Protein AF-A0A1Y5Y887-F1 (afdb_monomer_lite)

Structure (mmCIF, N/CA/C/O backbone):
data_AF-A0A1Y5Y887-F1
#
_entry.id   AF-A0A1Y5Y887-F1
#
loop_
_atom_site.group_PDB
_atom_site.id
_atom_site.type_symbol
_atom_site.label_atom_id
_atom_site.label_alt_id
_atom_site.label_comp_id
_atom_site.label_asym_id
_atom_site.label_entity_id
_atom_site.label_seq_id
_atom_site.pdbx_PDB_ins_code
_atom_site.Cartn_x
_atom_site.Cartn_y
_atom_site.Cartn_z
_atom_site.occupancy
_atom_site.B_iso_or_equiv
_atom_site.auth_seq_id
_atom_site.auth_comp_id
_atom_site.auth_asym_id
_atom_site.auth_atom_id
_atom_site.pdbx_PDB_model_num
ATOM 1 N N . MET A 1 1 ? 53.246 7.320 -30.213 1.00 48.06 1 MET A N 1
ATOM 2 C CA . MET A 1 1 ? 54.712 7.130 -30.112 1.00 48.06 1 MET A CA 1
ATOM 3 C C . MET A 1 1 ? 55.111 7.411 -28.670 1.00 48.06 1 MET A C 1
ATOM 5 O O . MET A 1 1 ? 54.478 8.278 -28.087 1.00 48.06 1 MET A O 1
ATOM 9 N N . GLN A 1 2 ? 56.095 6.678 -28.135 1.00 49.19 2 GLN A N 1
ATOM 10 C CA . GLN A 1 2 ? 56.473 6.532 -26.713 1.00 49.19 2 GLN A CA 1
ATOM 11 C C . GLN A 1 2 ? 55.613 5.481 -25.979 1.00 49.19 2 GLN A C 1
ATOM 13 O O . GLN A 1 2 ? 54.567 5.790 -25.426 1.00 49.19 2 GLN A O 1
ATOM 18 N N . GLU A 1 3 ? 55.834 4.171 -26.149 1.00 51.16 3 GLU A N 1
ATOM 19 C CA . GLU A 1 3 ? 57.012 3.357 -25.764 1.00 51.16 3 GLU A CA 1
ATOM 20 C C . GLU A 1 3 ? 57.488 3.577 -24.324 1.00 51.16 3 GLU A C 1
ATOM 22 O O . GLU A 1 3 ? 57.644 4.711 -23.902 1.00 51.16 3 GLU A O 1
ATOM 27 N N . ARG A 1 4 ? 57.881 2.582 -23.529 1.00 60.53 4 ARG A N 1
ATOM 28 C CA . ARG A 1 4 ? 57.751 1.114 -23.461 1.00 60.53 4 ARG A CA 1
ATOM 29 C C . ARG A 1 4 ? 58.518 0.742 -22.160 1.00 60.53 4 ARG A C 1
ATOM 31 O O . ARG A 1 4 ? 59.486 1.418 -21.832 1.00 60.53 4 ARG A O 1
ATOM 38 N N . ARG A 1 5 ? 58.228 -0.443 -21.594 1.00 53.16 5 ARG A N 1
ATOM 39 C CA . ARG A 1 5 ? 59.089 -1.266 -20.693 1.00 53.16 5 ARG A CA 1
ATOM 40 C C . ARG A 1 5 ? 59.189 -0.809 -19.229 1.00 53.16 5 ARG A C 1
ATOM 42 O O . ARG A 1 5 ? 59.327 0.369 -18.975 1.00 53.16 5 ARG A O 1
ATOM 49 N N . GLN A 1 6 ? 59.259 -1.660 -18.208 1.00 48.81 6 GLN A N 1
ATOM 50 C CA . GLN A 1 6 ? 59.031 -3.092 -17.954 1.00 48.81 6 GLN A CA 1
ATOM 51 C C . GLN A 1 6 ? 59.256 -3.237 -16.436 1.00 48.81 6 GLN A C 1
ATOM 53 O O . GLN A 1 6 ? 60.217 -2.665 -15.934 1.00 48.81 6 GLN A O 1
ATOM 58 N N . ALA A 1 7 ? 58.467 -4.046 -15.732 1.00 44.03 7 ALA A N 1
ATOM 59 C CA . ALA A 1 7 ? 58.945 -4.752 -14.541 1.00 44.03 7 ALA A CA 1
ATOM 60 C C . ALA A 1 7 ? 58.029 -5.952 -14.298 1.00 44.03 7 ALA A C 1
ATOM 62 O O . ALA A 1 7 ? 57.007 -5.871 -13.621 1.00 44.03 7 ALA A O 1
ATOM 63 N N . VAL A 1 8 ? 58.393 -7.066 -14.929 1.00 44.91 8 VAL A N 1
ATOM 64 C CA . VAL A 1 8 ? 57.922 -8.395 -14.554 1.00 44.91 8 VAL A CA 1
ATOM 65 C C . VAL A 1 8 ? 58.561 -8.713 -13.206 1.00 44.91 8 VAL A C 1
ATOM 67 O O . VAL A 1 8 ? 59.764 -8.952 -13.137 1.00 44.91 8 VAL A O 1
ATOM 70 N N . LEU A 1 9 ? 57.764 -8.697 -12.139 1.00 42.91 9 LEU A N 1
ATOM 71 C CA . LEU A 1 9 ? 58.127 -9.317 -10.872 1.00 42.91 9 LEU A CA 1
ATOM 72 C C . LEU A 1 9 ? 57.408 -10.669 -10.800 1.00 42.91 9 LEU A C 1
ATOM 74 O O . LEU A 1 9 ? 56.226 -10.755 -10.471 1.00 42.91 9 LEU A O 1
ATOM 78 N N . LEU A 1 10 ? 58.135 -11.719 -11.180 1.00 40.75 10 LEU A N 1
ATOM 79 C CA . LEU A 1 10 ? 57.783 -13.110 -10.914 1.00 40.75 10 LEU A CA 1
ATOM 80 C C . LEU A 1 10 ? 57.940 -13.351 -9.409 1.00 40.75 10 LEU A C 1
ATOM 82 O O . LEU A 1 10 ? 59.054 -13.499 -8.913 1.00 40.75 10 LEU A O 1
ATOM 86 N N . LEU A 1 11 ? 56.818 -13.378 -8.692 1.00 46.34 11 LEU A N 1
ATOM 87 C CA . LEU A 1 11 ? 56.736 -13.926 -7.343 1.00 46.34 11 LEU A CA 1
ATOM 88 C C . LEU A 1 11 ? 55.928 -15.221 -7.378 1.00 46.34 11 LEU A C 1
ATOM 90 O O . LEU A 1 11 ? 54.928 -15.344 -8.084 1.00 46.34 11 LEU A O 1
ATOM 94 N N . ALA A 1 12 ? 56.453 -16.179 -6.624 1.00 48.66 12 ALA A N 1
ATOM 95 C CA . ALA A 1 12 ? 56.030 -17.556 -6.467 1.00 48.66 12 ALA A CA 1
ATOM 96 C C . ALA A 1 12 ? 54.509 -17.760 -6.351 1.00 48.66 12 ALA A C 1
ATOM 98 O O . ALA A 1 12 ? 53.787 -16.993 -5.713 1.00 48.66 12 ALA A O 1
ATOM 99 N N . GLY A 1 13 ? 54.052 -18.852 -6.964 1.00 44.91 13 GLY A N 1
ATOM 100 C CA . GLY A 1 13 ? 52.670 -19.296 -6.950 1.00 44.91 13 GLY A CA 1
ATOM 101 C C . GLY A 1 13 ? 52.162 -19.717 -5.571 1.00 44.91 13 GLY A C 1
ATOM 102 O O . GLY A 1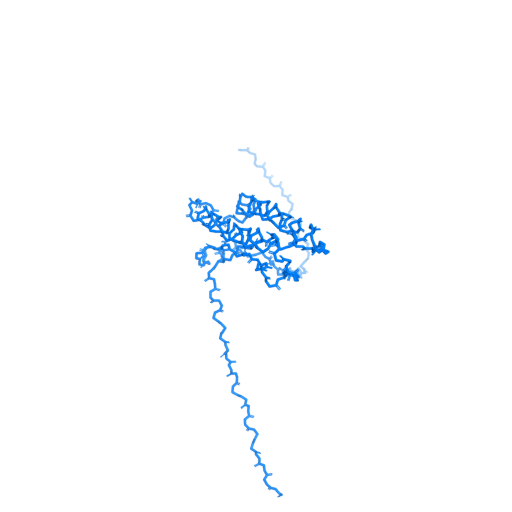 13 ? 52.827 -20.414 -4.810 1.00 44.91 13 GLY A O 1
ATOM 103 N N . GLY A 1 14 ? 50.911 -19.348 -5.322 1.00 38.81 14 GLY A N 1
ATOM 104 C CA . GLY A 1 14 ? 49.996 -20.006 -4.399 1.00 38.81 14 GLY A CA 1
ATOM 105 C C . GLY A 1 14 ? 48.595 -19.931 -5.014 1.00 38.81 14 GLY A C 1
ATOM 106 O O . GLY A 1 14 ? 48.274 -18.913 -5.640 1.00 38.81 14 GLY A O 1
ATOM 107 N N . PRO A 1 15 ? 47.752 -20.974 -4.904 1.00 38.16 15 PRO A N 1
ATOM 108 C CA . PRO A 1 15 ? 46.399 -20.909 -5.426 1.00 38.16 15 PRO A CA 1
ATOM 109 C C . PRO A 1 15 ? 45.622 -19.924 -4.555 1.00 38.16 15 PRO A C 1
ATOM 111 O O . PRO A 1 15 ? 45.234 -20.233 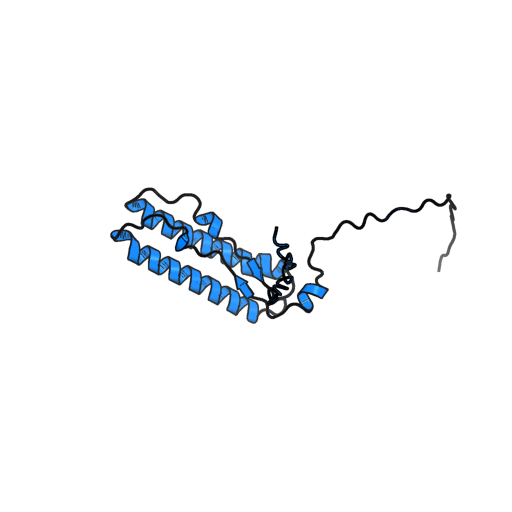-3.428 1.00 38.16 15 PRO A O 1
ATOM 114 N N . ARG A 1 16 ? 45.407 -18.707 -5.065 1.00 45.84 16 ARG A N 1
ATOM 115 C CA . ARG A 1 16 ? 44.403 -17.806 -4.504 1.00 45.84 16 ARG A CA 1
ATOM 116 C C . ARG A 1 16 ? 43.061 -18.471 -4.760 1.00 45.84 16 ARG A C 1
ATOM 118 O O . ARG A 1 16 ? 42.533 -18.416 -5.864 1.00 45.84 16 ARG A O 1
ATOM 125 N N . GLN A 1 17 ? 42.555 -19.144 -3.734 1.00 41.41 17 GLN A N 1
ATOM 126 C CA . GLN A 1 17 ? 41.169 -19.564 -3.646 1.00 41.41 17 GLN A CA 1
ATOM 127 C C . GLN A 1 17 ? 40.324 -18.303 -3.834 1.00 41.41 17 GLN A C 1
ATOM 129 O O . GLN A 1 17 ? 40.226 -17.461 -2.942 1.00 41.41 17 GLN A O 1
ATOM 134 N N . GLN A 1 18 ? 39.777 -18.134 -5.037 1.00 42.28 18 GLN A N 1
ATOM 135 C CA . GLN A 1 18 ? 38.642 -17.257 -5.255 1.00 42.28 18 GLN A CA 1
ATOM 136 C C . GLN A 1 18 ? 37.525 -17.828 -4.396 1.00 42.28 18 GLN A C 1
ATOM 138 O O . GLN A 1 18 ? 36.860 -18.789 -4.770 1.00 42.28 18 GLN A O 1
ATOM 143 N N . ALA A 1 19 ? 37.375 -17.263 -3.200 1.00 38.06 19 ALA A N 1
ATOM 144 C CA . ALA A 1 19 ? 36.157 -17.381 -2.436 1.00 38.06 19 ALA A CA 1
ATOM 145 C C . ALA A 1 19 ? 35.053 -16.803 -3.322 1.00 38.06 19 ALA A C 1
ATOM 147 O O . ALA A 1 19 ? 34.883 -15.586 -3.422 1.00 38.06 19 ALA A O 1
ATOM 148 N N . SER A 1 20 ? 34.370 -17.696 -4.034 1.00 47.56 20 SER A N 1
ATOM 149 C CA . SER A 1 20 ? 33.094 -17.450 -4.678 1.00 47.56 20 SER A CA 1
ATOM 150 C C . SER A 1 20 ? 32.128 -17.043 -3.575 1.00 47.56 20 SER A C 1
ATOM 152 O O . SER A 1 20 ? 31.455 -17.874 -2.974 1.00 47.56 20 SER A O 1
ATOM 154 N N . GLN A 1 21 ? 32.116 -15.755 -3.246 1.00 48.19 21 GLN A N 1
ATOM 155 C CA . GLN A 1 21 ? 31.027 -15.175 -2.484 1.00 48.19 21 GLN A CA 1
ATOM 156 C C . GLN A 1 21 ? 29.776 -15.382 -3.343 1.00 48.19 21 GLN A C 1
ATOM 158 O O . GLN A 1 21 ? 29.784 -14.958 -4.505 1.00 48.19 21 GLN A O 1
ATOM 163 N N . PRO A 1 22 ? 28.737 -16.068 -2.838 1.00 39.50 22 PRO A N 1
ATOM 164 C CA . PRO A 1 22 ? 27.487 -16.171 -3.558 1.00 39.50 22 PRO A CA 1
ATOM 165 C C . PRO A 1 22 ? 26.932 -14.756 -3.657 1.00 39.50 22 PRO A C 1
ATOM 167 O O . PRO A 1 22 ? 26.465 -14.177 -2.678 1.00 39.50 22 PRO A O 1
ATOM 170 N N . GLN A 1 23 ? 27.058 -14.172 -4.844 1.00 47.69 23 GLN A N 1
ATOM 171 C CA . GLN A 1 23 ? 26.427 -12.910 -5.171 1.00 47.69 23 GLN A CA 1
ATOM 172 C C . GLN A 1 23 ? 24.931 -13.204 -5.235 1.00 47.69 23 GLN A C 1
ATOM 174 O O . GLN A 1 23 ? 24.406 -13.629 -6.260 1.00 47.69 23 GLN A O 1
ATOM 179 N N . ILE A 1 24 ? 24.241 -13.015 -4.113 1.00 54.03 24 ILE A N 1
ATOM 180 C CA . ILE A 1 24 ? 22.783 -12.857 -4.060 1.00 54.03 24 ILE A CA 1
ATOM 181 C C . ILE A 1 24 ? 22.440 -11.480 -4.642 1.00 54.03 24 ILE A C 1
ATOM 183 O O . ILE A 1 24 ? 21.940 -10.581 -3.980 1.00 54.03 24 ILE A O 1
ATOM 187 N N . GLY A 1 25 ? 22.780 -11.306 -5.913 1.00 50.28 25 GLY A N 1
ATOM 188 C CA . GLY A 1 25 ? 22.256 -10.286 -6.793 1.00 50.28 25 GLY A CA 1
ATOM 189 C C . GLY A 1 25 ? 21.734 -11.053 -7.988 1.00 50.28 25 GLY A C 1
ATOM 190 O O . GLY A 1 25 ? 22.510 -11.720 -8.669 1.00 50.28 25 GLY A O 1
ATOM 191 N N . ALA A 1 26 ? 20.420 -11.036 -8.205 1.00 54.03 26 ALA A N 1
ATOM 192 C CA . ALA A 1 26 ? 19.857 -11.588 -9.426 1.00 54.03 26 ALA A CA 1
ATOM 193 C C . ALA A 1 26 ? 20.605 -10.939 -10.599 1.00 54.03 26 ALA A C 1
ATOM 195 O O . ALA A 1 26 ? 20.517 -9.725 -10.786 1.00 54.03 26 ALA A O 1
ATOM 196 N N . ASN A 1 27 ? 21.405 -11.724 -11.331 1.00 56.53 27 ASN A N 1
ATOM 197 C CA . ASN A 1 27 ? 22.149 -11.218 -12.477 1.00 56.53 27 ASN A CA 1
ATOM 198 C C . ASN A 1 27 ? 21.135 -10.532 -13.399 1.00 56.53 27 ASN A C 1
ATOM 200 O O . ASN A 1 27 ? 20.050 -11.079 -13.636 1.00 56.53 27 ASN A O 1
ATOM 204 N N . ALA A 1 28 ? 21.455 -9.340 -13.901 1.00 55.47 28 ALA A N 1
ATOM 205 C CA . ALA A 1 28 ? 20.580 -8.621 -14.826 1.00 55.47 28 ALA A CA 1
ATOM 206 C C . ALA A 1 28 ? 20.168 -9.516 -16.015 1.00 55.47 28 ALA A C 1
ATOM 208 O O . ALA A 1 28 ? 19.046 -9.422 -16.505 1.00 55.47 28 ALA A O 1
ATOM 209 N N . ASP A 1 29 ? 21.033 -10.460 -16.398 1.00 57.00 29 ASP A N 1
ATOM 210 C CA . ASP A 1 29 ? 20.772 -11.501 -17.393 1.00 57.00 29 ASP A CA 1
ATOM 211 C C . ASP A 1 29 ? 19.710 -12.529 -16.955 1.00 57.00 29 ASP A C 1
ATOM 213 O O . ASP A 1 29 ? 18.821 -12.859 -17.741 1.00 57.00 29 ASP A O 1
ATOM 217 N N . THR A 1 30 ? 19.709 -12.974 -15.691 1.00 60.31 30 THR A N 1
ATOM 218 C CA . THR A 1 30 ? 18.628 -13.814 -15.130 1.00 60.31 30 THR A CA 1
ATOM 219 C C . THR A 1 30 ? 17.297 -13.067 -15.028 1.00 60.31 30 THR A C 1
ATOM 221 O O . THR A 1 30 ? 16.256 -13.660 -15.289 1.00 60.31 30 THR A O 1
ATOM 224 N N . LEU A 1 31 ? 17.307 -11.762 -14.726 1.00 56.69 31 LEU A N 1
ATOM 225 C CA . LEU A 1 31 ? 16.099 -10.920 -14.723 1.00 56.69 31 LEU A CA 1
ATOM 226 C C . LEU A 1 31 ? 15.557 -10.678 -16.141 1.00 56.69 31 LEU A C 1
ATOM 228 O O . LEU A 1 31 ? 14.356 -10.509 -16.336 1.00 56.69 31 LEU A O 1
ATOM 232 N N . LYS A 1 32 ? 16.432 -10.687 -17.154 1.00 56.31 32 LYS A N 1
ATOM 233 C CA . LYS A 1 32 ? 16.052 -10.532 -18.564 1.00 56.31 32 LYS A CA 1
ATOM 234 C C . LYS A 1 32 ? 15.336 -11.766 -19.118 1.00 56.31 32 LYS A C 1
ATOM 236 O O . LYS A 1 32 ? 14.449 -11.600 -19.955 1.00 56.31 32 LYS A O 1
ATOM 241 N N . ALA A 1 33 ? 15.706 -12.952 -18.626 1.00 60.56 33 ALA A N 1
ATOM 242 C CA . ALA A 1 33 ? 15.066 -14.237 -18.914 1.00 60.56 33 ALA A CA 1
ATOM 243 C C . ALA A 1 33 ? 13.845 -14.536 -18.023 1.00 60.56 33 ALA A C 1
ATOM 245 O O . ALA A 1 33 ? 13.084 -15.458 -18.315 1.00 60.56 33 ALA A O 1
ATOM 246 N N . ALA A 1 34 ? 13.659 -13.776 -16.942 1.00 63.09 34 ALA A N 1
ATOM 247 C CA . ALA A 1 34 ? 12.508 -13.905 -16.065 1.00 63.09 34 ALA A CA 1
ATOM 248 C C . ALA A 1 34 ? 11.241 -13.364 -16.756 1.00 63.09 34 ALA A C 1
ATOM 250 O O . ALA A 1 34 ? 11.318 -12.500 -17.634 1.00 63.09 34 ALA A O 1
ATOM 251 N N . GLY A 1 35 ? 10.082 -13.931 -16.411 1.00 72.31 35 GLY A N 1
ATOM 252 C CA . GLY A 1 35 ? 8.804 -13.641 -17.067 1.00 72.31 35 GLY A CA 1
ATOM 253 C C . GLY A 1 35 ? 8.355 -12.181 -16.928 1.00 72.31 35 GLY A C 1
ATOM 254 O O . GLY A 1 35 ? 9.081 -11.319 -16.436 1.00 72.31 35 GLY A O 1
ATOM 255 N N . THR A 1 36 ? 7.124 -11.889 -17.353 1.00 82.69 36 THR A N 1
ATOM 256 C CA . THR A 1 36 ? 6.558 -10.535 -17.253 1.00 82.69 36 THR A CA 1
ATOM 257 C C . THR A 1 36 ? 6.643 -10.018 -15.809 1.00 82.69 36 THR A C 1
ATOM 259 O O . THR A 1 36 ? 6.149 -10.698 -14.903 1.00 82.69 36 THR A O 1
ATOM 262 N N . PRO A 1 37 ? 7.266 -8.847 -15.573 1.00 87.06 37 PRO A N 1
ATOM 263 C CA . PRO A 1 37 ? 7.379 -8.289 -14.236 1.00 87.06 37 PRO A CA 1
ATOM 264 C C . PRO A 1 37 ? 6.006 -7.839 -13.727 1.00 87.06 37 PRO A C 1
ATOM 266 O O . PRO A 1 37 ? 5.202 -7.281 -14.473 1.00 87.06 37 PRO A O 1
ATOM 269 N N . SER A 1 38 ? 5.746 -8.073 -12.447 1.00 91.25 38 SER A N 1
ATOM 270 C CA . SER A 1 38 ? 4.507 -7.725 -11.759 1.00 91.25 38 SER A CA 1
ATOM 271 C C . SER A 1 38 ? 4.814 -7.289 -10.335 1.00 91.25 38 SER A C 1
ATOM 273 O O . SER A 1 38 ? 5.688 -7.843 -9.672 1.00 91.25 38 SER A O 1
ATOM 275 N N . ILE A 1 39 ? 4.069 -6.310 -9.846 1.00 94.12 39 ILE A N 1
ATOM 276 C CA . ILE A 1 39 ? 4.180 -5.795 -8.486 1.00 94.12 39 ILE A CA 1
ATOM 277 C C . ILE A 1 39 ? 3.179 -6.520 -7.598 1.00 94.12 39 ILE A C 1
ATOM 279 O O . ILE A 1 39 ? 1.990 -6.578 -7.925 1.00 94.12 39 ILE A O 1
ATOM 283 N N . SER A 1 40 ? 3.664 -7.000 -6.457 1.00 93.00 40 SER A N 1
ATOM 284 C CA . SER A 1 40 ? 2.873 -7.650 -5.415 1.00 93.00 40 SER A CA 1
ATOM 285 C C . SER A 1 40 ? 3.062 -6.919 -4.093 1.00 93.00 40 SER A C 1
ATOM 287 O O . SER A 1 40 ? 4.175 -6.547 -3.733 1.00 93.00 40 SER A O 1
ATOM 289 N N . CYS A 1 41 ? 1.976 -6.725 -3.350 1.00 95.31 41 CYS A N 1
ATOM 290 C CA . CYS A 1 41 ? 2.012 -6.073 -2.045 1.00 95.31 41 CYS A CA 1
ATOM 291 C C . CYS A 1 41 ? 1.371 -6.966 -0.977 1.00 95.31 41 CYS A C 1
ATOM 293 O O . CYS A 1 41 ? 0.443 -7.714 -1.297 1.00 95.31 41 CYS A O 1
ATOM 295 N N . PRO A 1 42 ? 1.784 -6.850 0.296 1.00 94.75 42 PRO A N 1
ATOM 296 C CA . PRO A 1 42 ? 1.130 -7.528 1.405 1.00 94.75 42 PRO A CA 1
ATOM 297 C C . PRO A 1 42 ? -0.363 -7.189 1.490 1.00 94.75 42 PRO A C 1
ATOM 299 O O . PRO A 1 42 ? -0.761 -6.021 1.368 1.00 94.75 42 PRO A O 1
ATOM 302 N N . ALA A 1 43 ? -1.173 -8.218 1.747 1.00 92.56 43 ALA A N 1
ATOM 303 C CA . ALA A 1 43 ? -2.589 -8.068 2.051 1.00 92.56 43 ALA A CA 1
ATOM 304 C C . ALA A 1 43 ? -2.768 -7.400 3.422 1.00 92.56 43 ALA A C 1
ATOM 306 O O . ALA A 1 43 ? -2.098 -7.746 4.398 1.00 92.56 43 ALA A O 1
ATOM 307 N N . VAL A 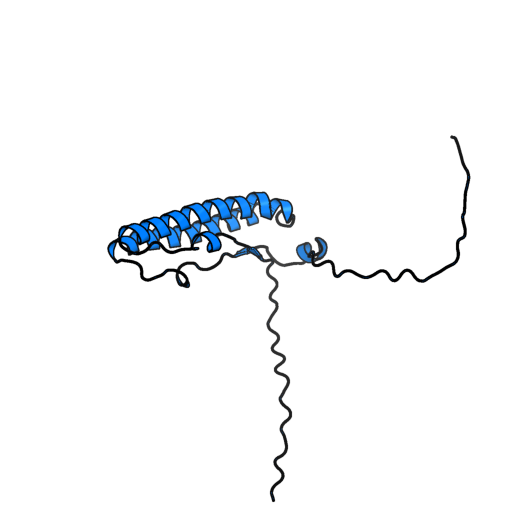1 44 ? -3.672 -6.422 3.483 1.00 95.56 44 VAL A N 1
ATOM 308 C CA . VAL A 1 44 ? -3.877 -5.585 4.676 1.00 95.56 44 VAL A CA 1
ATOM 309 C C . VAL A 1 44 ? -5.104 -6.021 5.462 1.00 95.56 44 VAL A C 1
ATOM 311 O O . VAL A 1 44 ? -5.067 -5.978 6.686 1.00 95.56 44 VAL A O 1
ATOM 314 N N . ALA A 1 45 ? -6.161 -6.474 4.780 1.00 92.12 45 ALA A N 1
ATOM 315 C CA . ALA A 1 45 ? -7.429 -6.848 5.406 1.00 92.12 45 ALA A CA 1
ATOM 316 C C . ALA A 1 45 ? -7.243 -7.874 6.541 1.00 92.12 45 ALA A C 1
ATOM 318 O O . ALA A 1 45 ? -7.748 -7.659 7.638 1.00 92.12 45 ALA A O 1
ATOM 319 N N . ASP A 1 46 ? -6.412 -8.898 6.326 1.00 90.06 46 ASP A N 1
ATOM 320 C CA . ASP A 1 46 ? -6.145 -9.966 7.307 1.00 90.06 46 ASP A CA 1
ATOM 321 C C . ASP A 1 46 ? -5.258 -9.529 8.487 1.00 90.06 46 ASP A C 1
ATOM 323 O O . ASP A 1 46 ? -5.014 -10.293 9.421 1.00 90.06 46 ASP A O 1
ATOM 327 N N . ARG A 1 47 ? -4.712 -8.310 8.436 1.00 91.56 47 ARG A N 1
ATOM 328 C CA . ARG A 1 47 ? -3.833 -7.736 9.465 1.00 91.56 47 ARG A CA 1
ATOM 329 C C . ARG A 1 47 ? -4.522 -6.641 10.277 1.00 91.56 47 ARG A C 1
ATOM 331 O O . ARG A 1 47 ? -3.914 -6.113 11.208 1.00 91.56 47 ARG A O 1
ATOM 338 N N . LEU A 1 48 ? -5.757 -6.279 9.929 1.00 92.50 48 LEU A N 1
ATOM 339 C CA . LEU A 1 48 ? -6.526 -5.290 10.673 1.00 92.50 48 LEU A CA 1
ATOM 340 C C . LEU A 1 48 ? -7.086 -5.904 11.966 1.00 92.50 48 LEU A C 1
ATOM 342 O O . LEU A 1 48 ? -7.529 -7.053 11.960 1.00 92.50 48 LEU A O 1
ATOM 346 N N . PRO A 1 49 ? -7.100 -5.152 13.081 1.00 90.69 49 PRO A N 1
ATOM 347 C CA . PRO A 1 49 ? -7.848 -5.550 14.268 1.00 90.69 49 PRO A CA 1
ATOM 348 C C . PRO A 1 49 ? -9.360 -5.450 14.007 1.00 90.69 49 PRO A C 1
ATOM 350 O O . PRO A 1 49 ? -9.800 -5.091 12.914 1.00 90.69 49 PRO A O 1
ATOM 353 N N . ALA A 1 50 ? -10.168 -5.707 15.038 1.00 93.06 50 ALA A N 1
ATOM 354 C CA . ALA A 1 50 ? -11.604 -5.458 14.978 1.00 93.06 50 ALA A CA 1
ATOM 355 C C . ALA A 1 50 ? -11.890 -4.008 14.539 1.00 93.06 50 ALA A C 1
ATOM 357 O O . ALA A 1 50 ? -11.477 -3.051 15.198 1.00 93.06 50 ALA A O 1
ATOM 358 N N . VAL A 1 51 ? -12.585 -3.862 13.410 1.00 95.88 51 VAL A N 1
ATOM 359 C CA . VAL A 1 51 ? -12.950 -2.564 12.835 1.00 95.88 51 VAL A CA 1
ATOM 360 C C . VAL A 1 51 ? -14.307 -2.134 13.406 1.00 95.88 51 VAL A C 1
ATOM 362 O O . VAL A 1 51 ? -15.285 -2.861 13.217 1.00 95.88 51 VAL A O 1
ATOM 365 N N . PRO A 1 52 ? -14.405 -0.970 14.076 1.00 96.38 52 PRO A N 1
ATOM 366 C CA . PRO A 1 52 ? -15.683 -0.428 14.539 1.00 96.38 52 PRO A CA 1
ATOM 367 C C . PRO A 1 52 ? -16.657 -0.197 13.381 1.00 96.38 52 PRO A C 1
ATOM 369 O O . PRO A 1 52 ? -16.238 0.228 12.303 1.00 96.38 52 PRO A O 1
ATOM 372 N N . ASP A 1 53 ? -17.956 -0.395 13.608 1.00 97.62 53 ASP A N 1
ATOM 373 C CA . ASP A 1 53 ? -18.995 -0.257 12.573 1.00 97.62 53 ASP A CA 1
ATOM 374 C C . ASP A 1 53 ? -18.974 1.116 11.888 1.00 97.62 53 ASP A C 1
ATOM 376 O O . ASP A 1 53 ? -19.108 1.214 10.670 1.00 97.62 53 ASP A O 1
ATOM 380 N N . GLN A 1 54 ? -18.688 2.166 12.659 1.00 96.56 54 GLN A N 1
ATOM 381 C CA . GLN A 1 54 ? -18.562 3.548 12.199 1.00 96.56 54 GLN A CA 1
ATOM 382 C C . GLN A 1 54 ? -17.387 3.754 11.228 1.00 96.56 54 GLN A C 1
ATOM 384 O O . GLN A 1 54 ? -17.415 4.687 10.430 1.00 96.56 54 GLN A O 1
ATOM 389 N N . ALA A 1 55 ? -16.353 2.907 11.292 1.00 97.75 55 ALA A N 1
ATOM 390 C CA . ALA A 1 55 ? -15.154 3.004 10.462 1.00 97.75 55 ALA A CA 1
ATOM 391 C C . ALA A 1 55 ? -15.178 2.059 9.247 1.00 97.75 55 ALA A C 1
ATOM 393 O O . ALA A 1 55 ? -14.380 2.253 8.331 1.00 97.75 55 ALA A O 1
ATOM 394 N N . ARG A 1 56 ? -16.078 1.062 9.203 1.00 97.19 56 ARG A N 1
ATOM 395 C CA . ARG A 1 56 ? -16.089 0.008 8.164 1.00 97.19 56 ARG A CA 1
ATOM 396 C C . ARG A 1 56 ? -16.081 0.572 6.747 1.00 97.19 56 ARG A C 1
ATOM 398 O O . ARG A 1 56 ? -15.193 0.248 5.969 1.00 97.19 56 ARG A O 1
ATOM 405 N N . THR A 1 57 ? -16.998 1.489 6.440 1.00 98.25 57 THR A N 1
ATOM 406 C CA . THR A 1 57 ? -17.097 2.094 5.102 1.00 98.25 57 THR A CA 1
ATOM 407 C C . THR A 1 57 ? -15.810 2.813 4.689 1.00 98.25 57 THR A C 1
ATOM 409 O O . THR A 1 57 ? -15.376 2.683 3.544 1.00 98.25 57 THR A O 1
ATOM 412 N N . GLU A 1 58 ? -15.184 3.560 5.603 1.00 98.06 58 GLU A N 1
ATOM 413 C CA . GLU A 1 58 ? -13.929 4.275 5.335 1.00 98.06 58 GLU A CA 1
ATOM 414 C C . GLU A 1 58 ? -12.767 3.288 5.146 1.00 98.06 58 GLU A C 1
ATOM 416 O O . GLU A 1 58 ? -11.982 3.423 4.205 1.00 98.06 58 GLU A O 1
ATOM 421 N N . VAL A 1 59 ? -12.675 2.255 5.986 1.00 98.00 59 VAL A N 1
ATOM 422 C CA . VAL A 1 59 ? -11.671 1.189 5.862 1.00 98.00 59 VAL A CA 1
ATOM 423 C C . VAL A 1 59 ? -11.815 0.458 4.524 1.00 98.00 59 VAL A C 1
ATOM 425 O O . VAL A 1 59 ? -10.829 0.335 3.798 1.00 98.00 59 VAL A O 1
ATOM 428 N N . ASP A 1 60 ? -13.029 0.074 4.134 1.00 98.25 60 ASP A N 1
ATOM 429 C CA . ASP A 1 60 ? -13.304 -0.622 2.872 1.00 98.25 60 ASP A CA 1
ATOM 430 C C . ASP A 1 60 ? -12.942 0.225 1.644 1.00 98.25 60 ASP A C 1
ATOM 432 O O . ASP A 1 60 ? -12.419 -0.281 0.648 1.00 98.25 60 ASP A O 1
ATOM 436 N N . GLN A 1 61 ? -13.205 1.534 1.694 1.00 98.62 61 GLN A N 1
ATOM 437 C CA . GLN A 1 61 ? -12.792 2.465 0.641 1.00 98.62 61 GLN A CA 1
ATOM 438 C C . GLN A 1 61 ? -11.270 2.539 0.518 1.00 98.62 61 GLN A C 1
ATOM 440 O O . GLN A 1 61 ? -10.748 2.532 -0.598 1.00 98.62 61 GLN A O 1
ATOM 445 N N . ASN A 1 62 ? -10.556 2.583 1.643 1.00 98.38 62 ASN A N 1
ATOM 446 C CA . ASN A 1 62 ? -9.098 2.608 1.638 1.00 98.38 62 ASN A CA 1
ATOM 447 C C . ASN A 1 62 ? -8.501 1.269 1.173 1.00 98.38 62 ASN A C 1
ATOM 449 O O . ASN A 1 62 ? -7.523 1.290 0.433 1.00 98.38 62 ASN A O 1
ATOM 453 N N . LEU A 1 63 ? -9.109 0.122 1.503 1.00 98.06 63 LEU A N 1
ATOM 454 C CA . LEU A 1 63 ? -8.700 -1.183 0.965 1.00 98.06 63 LEU A CA 1
ATOM 455 C C . LEU A 1 63 ? -8.813 -1.212 -0.567 1.00 98.06 63 LEU A C 1
ATOM 457 O O . LEU A 1 63 ? -7.829 -1.491 -1.248 1.00 98.06 63 LEU A O 1
ATOM 461 N N . ARG A 1 64 ? -9.953 -0.784 -1.125 1.00 98.44 64 ARG A N 1
ATOM 462 C CA . ARG A 1 64 ? -10.110 -0.654 -2.587 1.00 98.44 64 ARG A CA 1
ATOM 463 C C . ARG A 1 64 ? -9.122 0.338 -3.203 1.00 98.44 64 ARG A C 1
ATOM 465 O O . ARG A 1 64 ? -8.680 0.159 -4.338 1.00 98.44 64 ARG 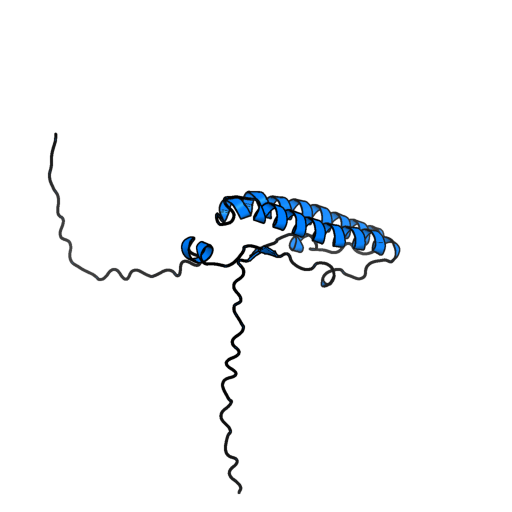A O 1
ATOM 472 N N . LEU A 1 65 ? -8.780 1.405 -2.480 1.00 98.44 65 LEU A N 1
ATOM 473 C CA . LEU A 1 65 ? -7.780 2.369 -2.930 1.00 98.44 65 LEU A CA 1
ATOM 474 C C . LEU A 1 65 ? -6.378 1.746 -2.981 1.00 98.44 65 LEU A C 1
ATOM 476 O O . LEU A 1 65 ? -5.644 2.026 -3.927 1.00 98.44 65 LEU A O 1
ATOM 480 N N . LEU A 1 66 ? -6.011 0.897 -2.018 1.00 98.25 66 LEU A N 1
ATOM 481 C CA . LEU A 1 66 ? -4.749 0.154 -2.057 1.00 98.25 66 LEU A CA 1
ATOM 482 C C . LEU A 1 66 ? -4.686 -0.745 -3.298 1.00 98.25 66 LEU A C 1
ATOM 484 O O . LEU A 1 66 ? -3.688 -0.697 -4.015 1.00 98.25 66 LEU A O 1
ATOM 488 N N . ASP A 1 67 ? -5.753 -1.484 -3.607 1.00 97.69 67 ASP A N 1
ATOM 489 C CA . ASP A 1 67 ? -5.816 -2.328 -4.811 1.00 97.69 67 ASP A CA 1
ATOM 490 C C . ASP A 1 67 ? -5.667 -1.501 -6.092 1.00 97.69 67 ASP A C 1
ATOM 492 O O . ASP A 1 67 ? -4.895 -1.840 -6.992 1.00 97.69 67 ASP A O 1
ATOM 496 N N . LYS A 1 68 ? -6.345 -0.349 -6.152 1.00 98.25 68 LYS A N 1
ATOM 497 C CA . LYS A 1 68 ? -6.216 0.590 -7.270 1.00 98.25 68 LYS A CA 1
ATOM 498 C C . LYS A 1 68 ? -4.779 1.090 -7.430 1.00 98.25 68 LYS A C 1
ATOM 500 O O . LYS A 1 68 ? -4.280 1.143 -8.549 1.00 98.25 68 LYS A O 1
ATOM 505 N N . GLN A 1 69 ? -4.099 1.434 -6.337 1.00 98.19 69 GLN A N 1
ATOM 506 C CA . GLN A 1 69 ? -2.703 1.885 -6.378 1.00 98.19 69 GLN A CA 1
ATOM 507 C C . GLN A 1 69 ? -1.770 0.801 -6.932 1.00 98.19 69 GLN A C 1
ATOM 509 O O . GLN A 1 69 ? -0.867 1.116 -7.707 1.00 98.19 69 GLN A O 1
ATOM 514 N N . ILE A 1 70 ? -2.007 -0.467 -6.582 1.00 97.00 70 ILE A N 1
ATOM 515 C CA . ILE A 1 70 ? -1.261 -1.612 -7.124 1.00 97.00 70 ILE A CA 1
ATOM 516 C C . ILE A 1 70 ? -1.520 -1.755 -8.625 1.00 97.00 70 ILE A C 1
ATOM 518 O O . ILE A 1 70 ? -0.578 -1.921 -9.402 1.00 97.00 70 ILE A O 1
ATOM 522 N N . ALA A 1 71 ? -2.781 -1.664 -9.052 1.00 97.56 71 ALA A N 1
ATOM 523 C CA . ALA A 1 71 ? -3.145 -1.739 -10.462 1.00 97.56 71 ALA A CA 1
ATOM 524 C C . ALA A 1 71 ? -2.509 -0.600 -11.278 1.00 97.56 71 ALA A C 1
ATOM 526 O O . ALA A 1 71 ? -1.928 -0.852 -12.330 1.00 97.56 71 ALA A O 1
ATOM 527 N N . GLU A 1 72 ? -2.544 0.637 -10.775 1.00 97.19 72 GLU A N 1
ATOM 528 C CA . GLU A 1 72 ? -1.882 1.793 -11.394 1.00 97.19 72 GLU A CA 1
ATOM 529 C C . GLU A 1 72 ? -0.364 1.593 -11.503 1.00 97.19 72 GLU A C 1
ATOM 531 O O . GLU A 1 72 ? 0.228 1.894 -12.540 1.00 97.19 72 GLU A O 1
ATOM 536 N N . ALA A 1 73 ? 0.277 1.068 -10.455 1.00 97.00 73 ALA A N 1
ATOM 537 C CA . ALA A 1 73 ? 1.711 0.804 -10.464 1.00 97.00 73 ALA A CA 1
ATOM 538 C C . ALA A 1 73 ? 2.086 -0.287 -11.479 1.00 97.00 73 ALA A C 1
ATOM 540 O O . ALA A 1 73 ? 3.050 -0.112 -12.221 1.00 97.00 73 ALA A O 1
ATOM 541 N N . ASN A 1 74 ? 1.297 -1.362 -11.571 1.00 95.50 74 ASN A N 1
ATOM 542 C CA . ASN A 1 74 ? 1.472 -2.415 -12.576 1.00 95.50 74 ASN A CA 1
ATOM 543 C C . ASN A 1 74 ? 1.250 -1.898 -14.004 1.00 95.50 74 ASN A C 1
ATOM 545 O O . ASN A 1 74 ? 2.034 -2.192 -14.903 1.00 95.50 74 ASN A O 1
ATOM 549 N N . GLN A 1 75 ? 0.218 -1.079 -14.223 1.00 95.50 75 GLN A N 1
ATOM 550 C CA . GLN A 1 75 ? -0.015 -0.432 -15.516 1.00 95.50 75 GLN A CA 1
ATOM 551 C C . GLN A 1 75 ? 1.134 0.491 -15.901 1.00 95.50 75 GLN A C 1
ATOM 553 O O . GLN A 1 75 ? 1.518 0.539 -17.069 1.00 95.50 75 GLN A O 1
ATOM 558 N N . ARG A 1 76 ? 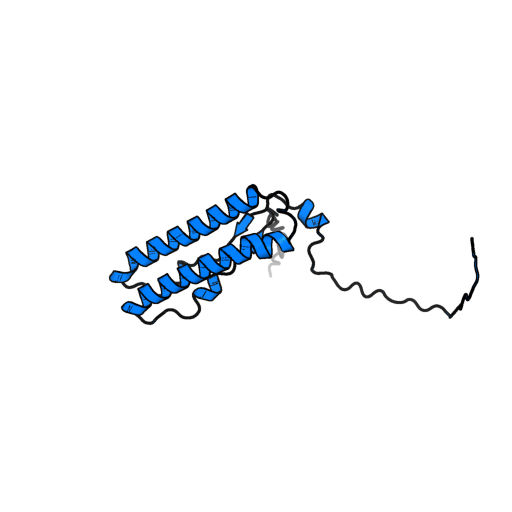1.677 1.236 -14.934 1.00 94.69 76 ARG A N 1
ATOM 559 C CA . ARG A 1 76 ? 2.843 2.075 -15.172 1.00 94.69 76 ARG A CA 1
ATOM 560 C C . ARG A 1 76 ? 4.046 1.217 -15.530 1.00 94.69 76 ARG A C 1
ATOM 562 O O . ARG A 1 76 ? 4.621 1.451 -16.583 1.00 94.69 76 ARG A O 1
ATOM 569 N N . LEU A 1 77 ? 4.363 0.204 -14.724 1.00 93.50 77 LEU A N 1
ATOM 570 C CA . LEU A 1 77 ? 5.439 -0.748 -14.993 1.00 93.50 77 LEU A CA 1
ATOM 571 C C . LEU A 1 77 ? 5.356 -1.286 -16.422 1.00 93.50 77 LEU A C 1
ATOM 573 O O . LEU A 1 77 ? 6.323 -1.144 -17.154 1.00 93.50 77 LEU A O 1
ATOM 577 N N . ALA A 1 78 ? 4.192 -1.770 -16.858 1.00 91.75 78 ALA A N 1
ATOM 578 C CA . ALA A 1 78 ? 3.998 -2.320 -18.200 1.00 91.75 78 ALA A CA 1
ATOM 579 C C . ALA A 1 78 ? 4.251 -1.326 -19.354 1.00 91.75 78 ALA A C 1
ATOM 581 O O . ALA A 1 78 ? 4.512 -1.756 -20.478 1.00 91.75 78 ALA A O 1
ATOM 582 N N . ARG A 1 79 ? 4.169 -0.012 -19.108 1.00 92.00 79 ARG A N 1
ATOM 583 C CA . ARG A 1 79 ? 4.395 1.044 -20.115 1.00 92.00 79 ARG A CA 1
ATOM 584 C C . ARG A 1 79 ? 5.834 1.554 -20.151 1.00 92.00 79 ARG A C 1
ATOM 586 O O . ARG A 1 79 ? 6.210 2.220 -21.112 1.00 92.00 79 ARG A O 1
ATOM 593 N N . GLU A 1 80 ? 6.623 1.287 -19.116 1.00 90.12 80 GLU A N 1
ATOM 594 C CA . GLU A 1 80 ? 8.003 1.763 -19.032 1.00 90.12 80 GLU A CA 1
ATOM 595 C C . GLU A 1 80 ? 8.905 0.951 -19.972 1.00 90.12 80 GLU A C 1
ATOM 597 O O . GLU A 1 80 ? 8.669 -0.226 -20.214 1.00 90.12 80 GLU A O 1
ATOM 602 N N . GLN A 1 81 ? 9.961 1.554 -20.517 1.00 86.31 81 GLN A N 1
ATOM 603 C CA . GLN A 1 81 ? 10.900 0.837 -21.401 1.00 86.31 81 GLN A CA 1
ATOM 604 C C . GLN A 1 81 ? 11.994 0.108 -20.601 1.00 86.31 81 GLN A C 1
ATOM 606 O O . GLN A 1 81 ? 12.511 -0.925 -21.023 1.00 86.31 81 GLN A O 1
ATOM 611 N N . ASN A 1 82 ? 12.288 0.607 -19.396 1.00 84.00 82 ASN A N 1
ATOM 612 C CA . ASN A 1 82 ? 13.353 0.129 -18.512 1.00 84.00 82 ASN A CA 1
ATOM 613 C C . ASN A 1 82 ? 12.823 -0.764 -17.374 1.00 84.00 82 ASN A C 1
ATOM 615 O O . ASN A 1 82 ? 13.343 -0.738 -16.264 1.00 84.00 82 ASN A O 1
ATOM 619 N N . GLN A 1 83 ? 11.796 -1.580 -17.636 1.00 82.44 83 GLN A N 1
ATOM 620 C CA . GLN A 1 83 ? 11.142 -2.446 -16.627 1.00 82.44 83 GLN A CA 1
ATOM 621 C C . GLN A 1 83 ? 12.083 -3.474 -15.986 1.00 82.44 83 GLN A C 1
ATOM 623 O O . GLN A 1 83 ? 11.748 -4.074 -14.972 1.00 82.44 83 GLN A O 1
ATOM 628 N N . ARG A 1 84 ? 13.240 -3.710 -16.611 1.00 78.88 84 ARG A N 1
ATOM 629 C CA . ARG A 1 84 ? 14.262 -4.656 -16.157 1.00 78.88 84 ARG A CA 1
ATOM 630 C C . ARG A 1 84 ? 15.399 -3.999 -15.383 1.00 78.88 84 ARG A C 1
ATOM 632 O O . ARG A 1 84 ? 16.259 -4.725 -14.904 1.00 78.88 84 ARG A O 1
ATOM 639 N N . ASP A 1 85 ? 15.437 -2.668 -15.296 1.00 85.94 85 ASP A N 1
ATOM 640 C CA . ASP A 1 85 ? 16.406 -1.962 -14.460 1.00 85.94 85 ASP A CA 1
ATOM 641 C C . ASP A 1 85 ? 15.868 -1.905 -13.020 1.00 85.94 85 ASP A C 1
ATOM 643 O O . ASP A 1 85 ? 14.912 -1.164 -12.750 1.00 85.94 85 ASP A O 1
ATOM 647 N N . PRO A 1 86 ? 16.468 -2.654 -12.075 1.00 84.31 86 PRO A N 1
ATOM 648 C CA . PRO A 1 86 ? 15.994 -2.684 -10.699 1.00 84.31 86 PRO A CA 1
ATOM 649 C C . PRO A 1 86 ? 16.069 -1.311 -10.033 1.00 84.31 86 PRO A C 1
ATOM 651 O O . PRO A 1 86 ? 15.179 -0.964 -9.264 1.00 84.31 86 PRO A O 1
ATOM 654 N N . ASN A 1 87 ? 17.078 -0.492 -10.348 1.00 88.56 87 ASN A N 1
ATOM 655 C CA . ASN A 1 87 ? 17.220 0.831 -9.743 1.00 88.56 87 ASN A CA 1
ATOM 656 C C . ASN A 1 87 ? 16.097 1.761 -10.197 1.00 88.56 87 ASN A C 1
ATOM 658 O O . ASN A 1 87 ? 15.536 2.503 -9.387 1.00 88.56 87 ASN A O 1
ATOM 662 N N . PHE A 1 88 ? 15.740 1.709 -11.480 1.00 89.69 88 PHE A N 1
ATOM 663 C CA . PHE A 1 88 ? 14.625 2.489 -12.000 1.00 89.69 88 PHE A CA 1
ATOM 664 C C . PHE A 1 88 ? 13.298 2.047 -11.377 1.00 89.69 88 PHE A C 1
ATOM 666 O O . PHE A 1 88 ? 12.564 2.885 -10.850 1.00 89.69 88 PHE A O 1
ATOM 673 N N . VAL A 1 89 ? 12.996 0.744 -11.388 1.00 91.69 89 VAL A N 1
ATOM 674 C CA . VAL A 1 89 ? 11.720 0.239 -10.858 1.00 91.69 89 VAL A CA 1
ATOM 675 C C . VAL A 1 89 ? 11.600 0.509 -9.357 1.00 91.69 89 VAL A C 1
ATOM 677 O O . VAL A 1 89 ? 10.560 1.006 -8.914 1.00 91.69 89 VAL A O 1
ATOM 680 N N . ASN A 1 90 ? 12.669 0.284 -8.589 1.00 91.06 90 ASN A N 1
ATOM 681 C CA . ASN A 1 90 ? 12.685 0.527 -7.147 1.00 91.06 90 ASN A CA 1
ATOM 682 C C . ASN A 1 90 ? 12.416 1.999 -6.814 1.00 91.06 90 ASN A C 1
ATOM 684 O O . ASN A 1 90 ? 11.552 2.299 -5.993 1.00 91.06 90 ASN A O 1
ATOM 688 N N . ASN A 1 91 ? 13.104 2.931 -7.474 1.00 91.50 91 ASN A N 1
ATOM 689 C CA . ASN A 1 91 ? 12.988 4.350 -7.141 1.00 91.50 91 ASN A CA 1
ATOM 690 C C . ASN A 1 91 ? 11.722 4.986 -7.720 1.00 91.50 91 ASN A C 1
ATOM 692 O O . ASN A 1 91 ? 10.979 5.671 -7.017 1.00 91.50 91 ASN A O 1
ATOM 696 N N . ALA A 1 92 ? 11.464 4.766 -9.010 1.00 92.31 92 ALA A N 1
ATOM 697 C CA . ALA A 1 92 ? 10.417 5.484 -9.718 1.00 92.31 92 ALA A CA 1
ATOM 698 C C . ALA A 1 92 ? 9.037 4.871 -9.486 1.00 92.31 92 ALA A C 1
ATOM 700 O O . ALA A 1 92 ? 8.055 5.611 -9.435 1.00 92.31 92 ALA A O 1
ATOM 701 N N . ILE A 1 93 ? 8.933 3.542 -9.395 1.00 94.81 93 ILE A N 1
ATOM 702 C CA . ILE A 1 93 ? 7.641 2.848 -9.331 1.00 94.81 93 ILE A CA 1
ATOM 703 C C . ILE A 1 93 ? 7.346 2.415 -7.897 1.00 94.81 93 ILE A C 1
ATOM 705 O O . ILE A 1 93 ? 6.354 2.873 -7.326 1.00 94.81 93 ILE A O 1
ATOM 709 N N . LEU A 1 94 ? 8.210 1.592 -7.296 1.00 95.38 94 LEU A N 1
ATOM 710 C CA . LEU A 1 94 ? 7.986 1.079 -5.942 1.00 95.38 94 LEU A CA 1
ATOM 711 C C . LEU A 1 94 ? 8.076 2.190 -4.891 1.00 95.38 94 LEU A C 1
ATOM 713 O O . LEU A 1 94 ? 7.219 2.252 -4.016 1.00 95.38 94 LEU A O 1
ATOM 717 N N . GLY A 1 95 ? 9.017 3.131 -5.010 1.00 96.06 95 GLY A N 1
ATOM 718 C CA . GLY A 1 95 ? 9.121 4.279 -4.099 1.00 96.06 95 GLY A CA 1
ATOM 719 C C . GLY A 1 95 ? 7.868 5.168 -4.096 1.00 96.06 95 GLY A C 1
ATOM 720 O O . GLY A 1 95 ? 7.357 5.552 -3.035 1.00 96.06 95 GLY A O 1
ATOM 721 N N . ALA A 1 96 ? 7.312 5.440 -5.281 1.00 96.25 96 ALA A N 1
ATOM 722 C CA . ALA A 1 96 ? 6.066 6.192 -5.420 1.00 96.25 96 ALA A CA 1
ATOM 723 C C . ALA A 1 96 ? 4.861 5.412 -4.865 1.00 96.25 96 ALA A C 1
ATOM 725 O O . ALA A 1 96 ? 4.034 5.976 -4.142 1.00 96.25 96 ALA A O 1
ATOM 726 N N . LEU A 1 97 ? 4.771 4.111 -5.163 1.00 97.88 97 LEU A N 1
ATOM 727 C CA . LEU A 1 97 ? 3.720 3.232 -4.648 1.00 97.88 97 LEU A CA 1
ATOM 728 C C . LEU A 1 97 ? 3.763 3.142 -3.119 1.00 97.88 97 LEU A C 1
ATOM 730 O O . LEU A 1 97 ? 2.730 3.311 -2.472 1.00 97.88 97 LEU A O 1
ATOM 734 N N . ARG A 1 98 ? 4.954 2.956 -2.543 1.00 98.00 98 ARG A N 1
ATOM 735 C CA . ARG A 1 98 ? 5.180 2.909 -1.097 1.00 98.00 98 ARG A CA 1
ATOM 736 C C . ARG A 1 98 ? 4.621 4.153 -0.422 1.00 98.00 98 ARG A C 1
ATOM 738 O O . ARG A 1 98 ? 3.829 4.038 0.505 1.00 98.00 98 ARG A O 1
ATOM 745 N N . SER A 1 99 ? 4.959 5.340 -0.921 1.00 97.94 99 SER A N 1
ATOM 746 C CA . SER A 1 99 ? 4.487 6.609 -0.347 1.00 97.94 99 SER A CA 1
ATOM 747 C C . SER A 1 99 ? 2.955 6.725 -0.365 1.00 97.94 99 SER A C 1
ATOM 749 O O . SER A 1 99 ? 2.345 7.098 0.639 1.00 97.94 99 SER A O 1
ATOM 751 N N . LYS A 1 100 ? 2.310 6.339 -1.478 1.00 97.88 100 LYS A N 1
ATOM 752 C CA . LYS A 1 100 ? 0.840 6.307 -1.587 1.00 97.88 100 LYS A CA 1
ATOM 753 C C . LYS A 1 100 ? 0.207 5.308 -0.608 1.00 97.88 100 LYS A C 1
ATOM 755 O O . LYS A 1 100 ? -0.790 5.635 0.046 1.00 97.88 100 LYS A O 1
ATOM 760 N N . ARG A 1 101 ? 0.796 4.115 -0.477 1.00 98.25 101 ARG A N 1
ATOM 761 C CA . ARG A 1 101 ? 0.327 3.074 0.447 1.00 98.25 101 ARG A CA 1
ATOM 762 C C . ARG A 1 101 ? 0.486 3.499 1.898 1.00 98.25 101 ARG A C 1
ATOM 764 O O . ARG A 1 101 ? -0.489 3.405 2.631 1.00 98.25 101 ARG A O 1
ATOM 771 N N . VAL A 1 102 ? 1.640 4.047 2.292 1.00 98.31 102 VAL A N 1
ATOM 772 C CA . VAL A 1 102 ? 1.871 4.610 3.638 1.00 98.31 102 VAL A CA 1
ATOM 773 C C . VAL A 1 102 ? 0.756 5.588 4.003 1.00 98.31 102 VAL A C 1
ATOM 775 O O . VAL A 1 102 ? 0.119 5.424 5.039 1.00 98.31 102 VAL A O 1
ATOM 778 N N . ALA A 1 103 ? 0.462 6.554 3.129 1.00 98.19 103 ALA A N 1
ATOM 779 C CA . ALA A 1 103 ? -0.585 7.542 3.383 1.00 98.19 103 ALA A CA 1
ATOM 780 C C . ALA A 1 103 ? -1.980 6.909 3.524 1.00 98.19 103 ALA A C 1
ATOM 782 O O . ALA A 1 103 ? -2.804 7.370 4.307 1.00 98.19 103 ALA A O 1
ATOM 783 N N . THR A 1 104 ? -2.262 5.850 2.768 1.00 98.44 104 THR A N 1
ATOM 784 C CA . THR A 1 104 ? -3.557 5.153 2.806 1.00 98.44 104 THR A CA 1
ATOM 785 C C . THR A 1 104 ? -3.697 4.299 4.070 1.00 98.44 104 THR A C 1
ATOM 787 O O . THR A 1 104 ? -4.733 4.338 4.729 1.00 98.44 104 THR A O 1
ATOM 790 N N . LEU A 1 105 ? -2.634 3.597 4.465 1.00 98.00 105 LEU A N 1
ATOM 791 C CA . LEU A 1 105 ? -2.569 2.819 5.704 1.00 98.00 105 LEU A CA 1
ATOM 792 C C . LEU A 1 105 ? -2.666 3.727 6.935 1.00 98.00 105 LEU A C 1
ATOM 794 O O . LEU A 1 105 ? -3.361 3.401 7.894 1.00 98.00 105 LEU A O 1
ATOM 798 N N . ASP A 1 106 ? -2.035 4.900 6.898 1.00 97.62 106 ASP A N 1
ATOM 799 C CA . ASP A 1 106 ? -2.163 5.896 7.960 1.00 97.62 106 ASP A CA 1
ATOM 800 C C . ASP A 1 106 ? -3.616 6.381 8.113 1.00 97.62 106 ASP A C 1
ATOM 802 O O . ASP A 1 106 ? -4.143 6.385 9.227 1.00 97.62 106 ASP A O 1
ATOM 806 N N . ARG A 1 107 ? -4.316 6.663 7.000 1.00 97.75 107 ARG A N 1
ATOM 807 C CA . ARG A 1 107 ? -5.754 7.002 7.021 1.00 97.75 107 ARG A CA 1
ATOM 808 C C . ARG A 1 107 ? -6.606 5.895 7.634 1.00 97.75 107 ARG A C 1
ATOM 810 O O . ARG A 1 107 ? -7.460 6.194 8.462 1.00 97.75 107 ARG A O 1
ATOM 817 N N . MET A 1 108 ? -6.358 4.631 7.291 1.00 97.69 108 MET A N 1
ATOM 818 C CA . MET A 1 108 ? -7.070 3.495 7.896 1.00 97.69 108 MET A CA 1
ATOM 819 C C . MET A 1 108 ? -6.830 3.411 9.405 1.00 97.69 108 MET A C 1
ATOM 821 O O . MET A 1 108 ? -7.773 3.233 10.176 1.00 97.69 108 MET A O 1
ATOM 825 N N . ALA A 1 109 ? -5.577 3.573 9.838 1.00 97.06 109 ALA A N 1
ATOM 826 C CA . ALA A 1 109 ? -5.231 3.557 11.253 1.00 97.06 109 ALA A CA 1
ATOM 827 C C . ALA A 1 109 ? -5.904 4.710 12.015 1.00 97.06 109 ALA A C 1
ATOM 829 O O . ALA A 1 109 ? -6.390 4.504 13.125 1.00 97.06 109 ALA A O 1
ATOM 830 N N . ILE A 1 110 ? -5.981 5.901 11.413 1.00 96.75 110 ILE A N 1
ATOM 831 C CA . ILE A 1 110 ? -6.704 7.050 11.971 1.00 96.75 110 ILE A CA 1
ATOM 832 C C . ILE A 1 110 ? -8.210 6.768 12.043 1.00 96.75 110 ILE A C 1
ATOM 834 O O . ILE A 1 110 ? -8.809 7.009 13.088 1.00 96.75 110 ILE A O 1
ATOM 838 N N . ALA A 1 111 ? -8.821 6.238 10.979 1.00 97.19 111 ALA A N 1
ATOM 839 C CA . ALA A 1 111 ? -10.253 5.936 10.928 1.00 97.19 111 ALA A CA 1
ATOM 840 C C . ALA A 1 111 ? -10.677 4.967 12.044 1.00 97.19 111 ALA A C 1
ATOM 842 O O . ALA A 1 111 ? -11.636 5.231 12.769 1.00 97.19 111 ALA A O 1
ATOM 843 N N . ILE A 1 112 ? -9.910 3.890 12.235 1.00 96.81 112 ILE A N 1
ATOM 844 C CA . ILE A 1 112 ? -10.110 2.931 13.332 1.00 96.81 112 ILE A CA 1
ATOM 845 C C . ILE A 1 112 ? -9.846 3.608 14.685 1.00 96.81 112 ILE A C 1
ATOM 847 O O . ILE A 1 112 ? -10.657 3.497 15.605 1.00 96.81 112 ILE A O 1
ATOM 851 N N . GLY A 1 113 ? -8.753 4.372 14.779 1.00 96.50 113 GLY A N 1
ATOM 852 C CA . GLY A 1 113 ? -8.301 5.074 15.982 1.00 96.50 113 GLY A CA 1
ATOM 853 C C . GLY A 1 113 ? -9.285 6.095 16.563 1.00 96.50 113 GLY A C 1
ATOM 854 O O . GLY A 1 113 ? -9.143 6.487 17.717 1.00 96.50 113 GLY A O 1
ATOM 855 N N . ARG A 1 114 ? -10.288 6.533 15.789 1.00 96.81 114 ARG A N 1
ATOM 856 C CA . ARG A 1 114 ? -11.345 7.442 16.265 1.00 96.81 114 ARG A CA 1
ATOM 857 C C . ARG A 1 114 ? -12.317 6.776 17.243 1.00 96.81 114 ARG A C 1
ATOM 859 O O . ARG A 1 114 ? -12.903 7.478 18.056 1.00 96.81 114 ARG A O 1
ATOM 866 N N . ASN A 1 115 ? -12.504 5.457 17.151 1.00 95.19 115 ASN A N 1
ATOM 867 C CA . ASN A 1 115 ? -13.524 4.724 17.919 1.00 95.19 115 ASN A CA 1
ATOM 868 C C . ASN A 1 115 ? -12.988 3.446 18.593 1.00 95.19 115 ASN A C 1
ATOM 870 O O . ASN A 1 115 ? -13.728 2.763 19.295 1.00 95.19 115 ASN A O 1
ATOM 874 N N . ALA A 1 116 ? -11.719 3.105 18.374 1.00 93.75 116 ALA A N 1
ATOM 875 C CA . ALA A 1 116 ? -11.033 1.957 18.957 1.00 93.75 116 ALA A CA 1
ATOM 876 C C . ALA A 1 116 ? -9.536 2.268 19.129 1.00 93.75 116 ALA A C 1
ATOM 878 O O . ALA A 1 116 ? -9.054 3.262 18.581 1.00 93.75 116 ALA A O 1
ATOM 879 N N . PRO A 1 117 ? -8.765 1.438 19.857 1.00 94.75 117 PRO A N 1
ATOM 880 C CA . PRO A 1 117 ? -7.314 1.571 19.892 1.00 94.75 117 PRO A CA 1
ATOM 881 C C . PRO A 1 117 ? -6.720 1.584 18.480 1.00 94.75 117 PRO A C 1
ATOM 883 O O . PRO A 1 117 ? -7.017 0.720 17.651 1.00 94.75 117 PRO A O 1
ATOM 886 N N . ARG A 1 118 ? -5.870 2.577 18.206 1.00 93.69 118 ARG A N 1
ATOM 887 C CA . ARG A 1 118 ? -5.233 2.730 16.897 1.00 93.69 118 ARG A CA 1
ATOM 888 C C . ARG A 1 118 ? -4.334 1.517 16.606 1.00 93.69 118 ARG A C 1
ATOM 890 O O . ARG A 1 118 ? -3.467 1.215 17.427 1.00 93.69 118 ARG A O 1
ATOM 897 N N . PRO A 1 119 ? -4.475 0.855 15.442 1.00 91.75 119 PRO A N 1
ATOM 898 C CA . PRO A 1 119 ? -3.598 -0.250 15.082 1.00 91.75 119 PRO A CA 1
ATOM 899 C C . PRO A 1 119 ? -2.153 0.232 14.951 1.00 91.75 119 PRO A C 1
ATOM 901 O O . PRO A 1 119 ? -1.856 1.175 14.211 1.00 91.75 119 PRO A O 1
ATOM 904 N N . ALA A 1 120 ? -1.252 -0.438 15.665 1.00 89.69 120 ALA A N 1
ATOM 905 C CA . ALA A 1 120 ? 0.180 -0.247 15.508 1.00 89.69 120 ALA A CA 1
ATOM 906 C C . ALA A 1 120 ? 0.674 -0.952 14.238 1.00 89.69 120 ALA A C 1
ATOM 908 O O . ALA A 1 120 ? 0.090 -1.935 13.786 1.00 89.69 120 ALA A O 1
ATOM 909 N N . ASN A 1 121 ? 1.780 -0.465 13.681 1.00 89.19 121 ASN A N 1
ATOM 910 C CA . ASN A 1 121 ? 2.527 -1.124 12.605 1.00 89.19 121 ASN A CA 1
ATOM 911 C C . ASN A 1 121 ? 1.776 -1.336 11.281 1.00 89.19 121 ASN A C 1
ATOM 913 O O . ASN A 1 121 ? 2.317 -1.981 10.397 1.00 89.19 121 ASN A O 1
ATOM 917 N N . LEU A 1 122 ? 0.589 -0.761 11.064 1.00 93.06 122 LEU A N 1
ATOM 918 C CA . LEU A 1 122 ? -0.107 -0.940 9.782 1.00 93.06 122 LEU A CA 1
ATOM 919 C C . LEU A 1 122 ? 0.720 -0.415 8.593 1.00 93.06 122 LEU A C 1
ATOM 921 O O . LEU A 1 122 ? 0.721 -1.000 7.516 1.00 93.06 122 LEU A O 1
ATOM 925 N N . VAL A 1 123 ? 1.482 0.659 8.816 1.00 92.25 123 VAL A N 1
ATOM 926 C CA . VAL A 1 123 ? 2.353 1.299 7.818 1.00 92.25 123 VAL A CA 1
ATOM 927 C C . VAL A 1 123 ? 3.523 0.403 7.384 1.00 92.25 123 VAL A C 1
ATOM 929 O O . VAL A 1 123 ? 4.040 0.592 6.286 1.00 92.25 123 VAL A O 1
ATOM 932 N N . SER A 1 124 ? 3.917 -0.609 8.169 1.00 92.31 124 SER A N 1
ATOM 933 C CA . SER A 1 124 ? 4.962 -1.554 7.741 1.00 92.31 124 SER A CA 1
ATOM 934 C C . SER A 1 124 ? 4.506 -2.468 6.596 1.00 92.31 124 SER A C 1
ATOM 936 O O . SER A 1 124 ? 5.335 -3.077 5.933 1.00 92.31 124 SER A O 1
ATOM 938 N N . LEU A 1 125 ? 3.201 -2.516 6.307 1.00 95.25 125 LEU A N 1
ATOM 939 C CA . LEU A 1 125 ? 2.623 -3.241 5.169 1.00 95.25 125 LEU A CA 1
ATOM 940 C C . LEU A 1 125 ? 2.653 -2.425 3.862 1.00 95.25 125 LEU A C 1
ATOM 942 O O . LEU A 1 125 ? 2.054 -2.821 2.856 1.00 95.25 125 LEU A O 1
ATOM 946 N N . ALA A 1 126 ? 3.281 -1.245 3.874 1.00 96.81 126 ALA A N 1
ATOM 947 C CA . ALA A 1 126 ? 3.350 -0.370 2.709 1.00 96.81 126 ALA A CA 1
ATOM 948 C C . ALA A 1 126 ? 4.338 -0.857 1.646 1.00 96.81 126 ALA A C 1
ATOM 950 O O . ALA A 1 126 ? 4.167 -0.505 0.478 1.00 96.81 126 ALA A O 1
ATOM 951 N N . ASP A 1 127 ? 5.345 -1.629 2.051 1.00 95.31 127 ASP A N 1
ATOM 952 C CA . ASP A 1 127 ? 6.381 -2.138 1.162 1.00 95.31 127 ASP A CA 1
ATOM 953 C C . ASP A 1 127 ? 5.804 -3.178 0.196 1.00 95.31 127 ASP A C 1
ATOM 955 O O . ASP A 1 127 ? 5.016 -4.040 0.581 1.00 95.31 127 ASP A O 1
ATOM 959 N N . CYS A 1 128 ? 6.158 -3.039 -1.078 1.00 95.44 128 CYS A N 1
ATOM 960 C CA . CYS A 1 128 ? 5.732 -3.913 -2.164 1.00 95.44 128 CYS A CA 1
ATOM 961 C C . CYS A 1 128 ? 6.954 -4.396 -2.926 1.00 95.44 128 CYS A C 1
ATOM 963 O O . CYS A 1 128 ? 7.930 -3.657 -3.064 1.00 95.44 128 CYS A O 1
ATOM 965 N N . ASP A 1 129 ? 6.840 -5.585 -3.496 1.00 91.81 129 ASP A N 1
ATOM 966 C CA . ASP A 1 129 ? 7.922 -6.263 -4.185 1.00 91.81 129 ASP A CA 1
ATOM 967 C C . ASP A 1 129 ? 7.638 -6.4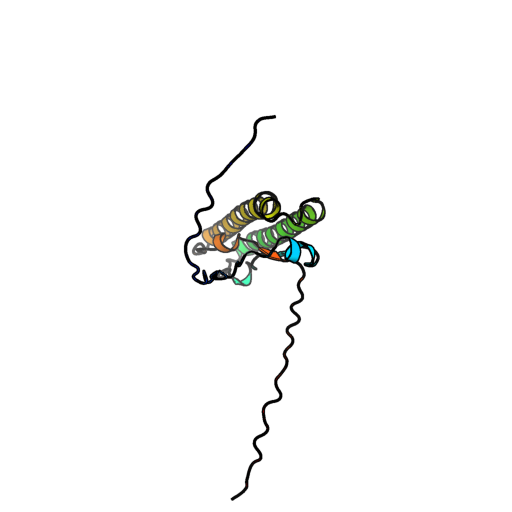05 -5.675 1.00 91.81 129 ASP A C 1
ATOM 969 O O . ASP A 1 129 ? 6.491 -6.455 -6.130 1.00 91.81 129 ASP A O 1
ATOM 973 N N . LEU A 1 130 ? 8.722 -6.498 -6.437 1.00 90.19 130 LEU A N 1
ATOM 974 C CA . LEU A 1 130 ? 8.699 -6.805 -7.855 1.00 90.19 130 LEU A CA 1
ATOM 975 C C . LEU A 1 130 ? 8.972 -8.296 -8.052 1.00 90.19 130 LEU A C 1
ATOM 977 O O . LEU A 1 130 ? 10.046 -8.793 -7.721 1.00 90.19 130 LEU A O 1
ATOM 981 N N . SER A 1 131 ? 8.003 -9.003 -8.619 1.00 85.12 131 SER A N 1
ATOM 982 C CA . SER A 1 131 ? 8.112 -10.408 -8.997 1.00 85.12 131 SER A CA 1
ATOM 983 C C . SER A 1 131 ? 8.203 -10.534 -10.512 1.00 85.12 131 SER A C 1
ATOM 985 O O . SER A 1 131 ? 7.567 -9.784 -11.245 1.00 85.12 131 SER A O 1
ATOM 987 N N . TYR A 1 132 ? 8.971 -11.502 -11.000 1.00 77.88 132 TYR A N 1
ATOM 988 C CA . TYR A 1 132 ? 9.181 -11.717 -12.430 1.00 77.88 132 TYR A CA 1
ATOM 989 C C . TYR A 1 132 ? 8.696 -13.098 -12.849 1.00 77.88 132 TYR A C 1
ATOM 991 O O . TYR A 1 132 ? 9.504 -13.930 -13.243 1.00 77.88 132 TYR A O 1
ATOM 999 N N . GLY A 1 133 ? 7.392 -13.364 -12.710 1.00 64.81 133 GLY A N 1
ATOM 1000 C CA . GLY A 1 133 ? 6.682 -14.472 -13.372 1.00 64.81 133 GLY A CA 1
ATOM 1001 C C . GLY A 1 133 ? 7.318 -15.869 -13.320 1.00 64.81 133 GLY A C 1
ATOM 1002 O O . GLY A 1 133 ? 6.943 -16.735 -14.115 1.00 64.81 133 GLY A O 1
ATOM 1003 N N . ALA A 1 134 ? 8.277 -16.113 -12.426 1.00 54.75 134 ALA A N 1
ATOM 1004 C CA . ALA A 1 134 ? 8.861 -17.416 -12.226 1.00 54.75 134 ALA A CA 1
ATOM 1005 C C . ALA A 1 134 ? 7.803 -18.213 -11.481 1.00 54.75 134 ALA A C 1
ATOM 1007 O O . ALA A 1 134 ? 7.675 -18.152 -10.260 1.00 54.75 134 ALA A O 1
ATOM 1008 N N . HIS A 1 135 ? 7.022 -18.954 -12.254 1.00 44.94 135 HIS A N 1
ATOM 1009 C CA . HIS A 1 135 ? 6.463 -20.199 -11.791 1.00 44.94 135 HIS A CA 1
ATOM 1010 C C . HIS A 1 135 ? 7.657 -21.074 -11.389 1.00 44.94 135 HIS A C 1
ATOM 1012 O O . HIS A 1 135 ? 8.128 -21.925 -12.136 1.00 44.94 135 HIS A O 1
ATOM 1018 N N . THR A 1 136 ? 8.163 -20.904 -10.172 1.00 48.06 136 THR A N 1
ATOM 1019 C CA . THR A 1 136 ? 8.647 -22.071 -9.454 1.00 48.06 136 THR A CA 1
ATOM 1020 C C . THR A 1 136 ? 7.398 -22.896 -9.200 1.00 48.06 136 THR A C 1
ATOM 1022 O O . THR A 1 136 ? 6.734 -22.795 -8.171 1.00 48.06 136 THR A O 1
ATOM 1025 N N . GLY A 1 137 ? 7.018 -23.666 -10.227 1.00 40.88 137 GLY A N 1
ATOM 1026 C CA . GLY A 1 137 ? 6.169 -24.819 -10.047 1.00 40.88 137 GLY A CA 1
ATOM 1027 C C . GLY A 1 137 ? 6.772 -25.549 -8.868 1.00 40.88 137 GLY A C 1
ATOM 1028 O O . GLY A 1 137 ? 7.940 -25.940 -8.899 1.00 40.88 137 GLY A O 1
ATOM 1029 N N . HIS A 1 138 ? 6.005 -25.615 -7.790 1.00 39.84 138 HIS A N 1
ATOM 1030 C CA . HIS A 1 138 ? 6.313 -26.475 -6.681 1.00 39.84 138 HIS A CA 1
ATOM 1031 C C . HIS A 1 138 ? 6.208 -27.888 -7.252 1.00 39.84 138 HIS A C 1
ATOM 1033 O O . HIS A 1 138 ? 5.152 -28.515 -7.246 1.00 39.84 138 HIS A O 1
ATOM 1039 N N . GLY A 1 139 ? 7.303 -28.352 -7.852 1.00 38.44 139 GLY A N 1
ATOM 1040 C CA . GLY A 1 139 ? 7.566 -29.755 -8.043 1.00 38.44 139 GLY A CA 1
ATOM 1041 C C . GLY A 1 139 ? 7.693 -30.325 -6.647 1.00 38.44 139 GLY A C 1
ATOM 1042 O O . GLY A 1 139 ? 8.795 -30.491 -6.138 1.00 38.44 139 GLY A O 1
ATOM 1043 N N . SER A 1 140 ? 6.554 -30.619 -6.022 1.00 45.06 140 SER A N 1
ATOM 1044 C CA . SER A 1 140 ? 6.484 -31.748 -5.121 1.00 45.06 140 SER A CA 1
ATOM 1045 C C . SER A 1 140 ? 6.854 -32.961 -5.966 1.00 45.06 140 SER A C 1
ATOM 1047 O O . SER A 1 140 ? 5.997 -33.687 -6.462 1.00 45.06 140 SER A O 1
ATOM 1049 N N . THR A 1 141 ? 8.151 -33.215 -6.121 1.00 45.84 141 THR A N 1
ATOM 1050 C CA . THR A 1 141 ? 8.613 -34.589 -6.038 1.00 45.84 141 THR A CA 1
ATOM 1051 C C . THR A 1 141 ? 8.255 -35.016 -4.625 1.00 45.84 141 THR A C 1
ATOM 1053 O O . THR A 1 141 ? 9.027 -34.858 -3.683 1.00 45.84 141 THR A O 1
ATOM 1056 N N . ALA A 1 142 ? 7.006 -35.456 -4.466 1.00 49.50 142 ALA A N 1
ATOM 1057 C CA . ALA A 1 142 ? 6.658 -36.398 -3.436 1.00 49.50 142 ALA A CA 1
ATOM 1058 C C . ALA A 1 142 ? 7.585 -37.585 -3.685 1.00 49.50 142 ALA A C 1
ATOM 1060 O O . ALA A 1 142 ? 7.347 -38.410 -4.566 1.00 49.50 142 ALA A O 1
ATOM 1061 N N . GLU A 1 143 ? 8.711 -37.581 -2.983 1.00 49.53 143 GLU A N 1
ATOM 1062 C CA . GLU A 1 143 ? 9.539 -38.754 -2.822 1.00 49.53 143 GLU A CA 1
ATOM 1063 C C . GLU A 1 143 ? 8.607 -39.865 -2.321 1.00 49.53 143 GLU A C 1
ATOM 1065 O O . GLU A 1 143 ? 7.938 -39.685 -1.296 1.00 49.53 143 GLU A O 1
ATOM 1070 N N . PRO A 1 144 ? 8.443 -40.971 -3.066 1.00 51.12 144 PRO A N 1
ATOM 1071 C CA . PRO A 1 144 ? 7.608 -42.056 -2.601 1.00 51.12 144 PRO A CA 1
ATOM 1072 C C . PRO A 1 144 ? 8.266 -42.622 -1.346 1.00 51.12 144 PRO A C 1
ATOM 1074 O O . PRO A 1 144 ? 9.352 -43.195 -1.401 1.00 51.12 144 PRO A O 1
ATOM 1077 N N . ALA A 1 145 ? 7.600 -42.427 -0.207 1.00 58.06 145 ALA A N 1
ATOM 1078 C CA . ALA A 1 145 ? 8.016 -42.977 1.071 1.00 58.06 145 ALA A CA 1
ATOM 1079 C C . ALA A 1 145 ? 8.360 -44.473 0.914 1.00 58.06 145 ALA A C 1
ATOM 1081 O O . ALA A 1 145 ? 7.559 -45.222 0.336 1.00 58.06 145 ALA A O 1
ATOM 1082 N N . PRO A 1 146 ? 9.513 -44.943 1.423 1.00 55.19 146 PRO A N 1
ATOM 1083 C CA . PRO A 1 146 ? 9.836 -46.358 1.395 1.00 55.19 146 PRO A CA 1
ATOM 1084 C C . PRO A 1 146 ? 8.798 -47.112 2.228 1.00 55.19 146 PRO A C 1
ATOM 1086 O O . PRO A 1 146 ? 8.670 -46.918 3.440 1.00 55.19 146 PRO A O 1
ATOM 1089 N N . LYS A 1 147 ? 8.028 -47.982 1.568 1.00 57.44 147 LYS A N 1
ATOM 1090 C CA . LYS A 1 147 ? 7.131 -48.912 2.252 1.00 57.44 147 LYS A CA 1
ATOM 1091 C C . LYS A 1 147 ? 7.993 -49.898 3.032 1.00 57.44 147 LYS A C 1
ATOM 1093 O O . LYS A 1 147 ? 8.627 -50.762 2.438 1.00 57.44 147 LYS A O 1
ATOM 1098 N N . HIS A 1 148 ? 8.018 -49.763 4.354 1.00 62.62 148 HIS A N 1
ATOM 1099 C CA . HIS A 1 148 ? 8.526 -50.805 5.241 1.00 62.62 148 HIS A CA 1
ATOM 1100 C C . HIS A 1 148 ? 7.667 -52.068 5.052 1.00 62.62 148 HIS A C 1
ATOM 1102 O O . HIS A 1 148 ? 6.457 -52.005 5.297 1.00 62.62 148 HIS A O 1
ATOM 1108 N N . PRO A 1 149 ? 8.231 -53.217 4.636 1.00 68.50 149 PRO A N 1
ATOM 1109 C CA . PRO A 1 149 ? 7.500 -54.467 4.694 1.00 68.50 149 PRO A CA 1
ATOM 1110 C C . PRO A 1 149 ? 7.390 -54.899 6.157 1.00 68.50 149 PRO A C 1
ATOM 1112 O O . PRO A 1 149 ? 8.370 -55.202 6.834 1.00 68.50 149 PRO A O 1
ATOM 1115 N N . ASN A 1 150 ? 6.151 -54.896 6.628 1.00 57.28 150 ASN A N 1
ATOM 1116 C CA . ASN A 1 150 ? 5.706 -55.522 7.859 1.00 57.28 150 ASN A CA 1
ATOM 1117 C C . ASN A 1 150 ? 6.159 -56.997 7.868 1.00 57.28 150 ASN A C 1
ATOM 1119 O O . ASN A 1 150 ? 5.756 -57.767 6.994 1.00 57.28 150 ASN A O 1
ATOM 1123 N N . ARG A 1 151 ? 7.019 -57.387 8.816 1.00 52.88 151 ARG A N 1
ATOM 1124 C CA . ARG A 1 151 ? 7.382 -58.791 9.057 1.00 52.88 151 ARG A CA 1
ATOM 1125 C C . ARG A 1 151 ? 6.527 -59.306 10.220 1.00 52.88 151 ARG A C 1
ATOM 1127 O O . ARG A 1 151 ? 6.682 -58.791 11.326 1.00 52.88 151 ARG A O 1
ATOM 1134 N N . PRO A 1 152 ? 5.636 -60.288 10.011 1.00 64.56 152 PRO A N 1
ATOM 1135 C CA . PRO A 1 152 ? 4.883 -60.873 11.108 1.00 64.56 152 PRO A CA 1
ATOM 1136 C C . PRO A 1 152 ? 5.753 -61.846 11.921 1.00 64.56 152 PRO A C 1
ATOM 1138 O O . PRO A 1 152 ? 6.442 -62.676 11.334 1.00 64.56 152 PRO A O 1
ATOM 1141 N N . ARG A 1 153 ? 5.621 -61.699 13.248 1.00 49.72 153 ARG A N 1
ATOM 1142 C CA . ARG A 1 153 ? 5.882 -62.622 14.373 1.00 49.72 153 ARG A CA 1
ATOM 1143 C C . ARG A 1 153 ? 7.237 -63.324 14.481 1.00 49.72 153 ARG A C 1
ATOM 1145 O O . ARG A 1 153 ? 7.526 -64.233 13.679 1.00 49.72 153 ARG A O 1
#

Foldseek 3Di:
DDDDDDDDDDDDDDPPPPPPPPPPPCPLVNLVVFADKAKFFDQQVVVDDDADPQLVVVLVVLNVVLVVLRVVLRVVLVPDPVVSPPVCCVVPRQVVQLVSQLVSQVSSQVSRVVPHPRDPPSSVRSGMDMDRHPPPPPPPPVVPPPDDPDDDD

Organism: Kibdelosporangium aridum (NCBI:txid2030)

Radius of gyration: 26.77 Å; chains: 1; bounding box: 78×70×50 Å

Secondary structure (DSSP, 8-state):
------------------------S--HHHHHHS-SEEEE---SGGG--PPPHHHHHHHHHHHHHHHHHHHHHHHHHHH-S-TT-HHHIIIIIIHHHHHHHHHHHHHHHHHHHTTSPPPSSGGGGG--EEEE---------------------

pLDDT: mean 78.19, std 21.66, range [38.06, 98.62]

Sequence (153 aa):
MQERRQAVLLLAGGPRQQASQPQIGANADTLKAAGTPSISCPAVADRLPAVPDQARTEVDQNLRLLDKQIAEANQRLAREQNQRDPNFVNNAILGALRSKRVATLDRMAIAIGRNAPRPANLVSLADCDLSYGAHTGHGSTAEPAPKHPNRPR